Protein AF-A0AA87ZC81-F1 (afdb_monomer_lite)

Radius of gyration: 19.39 Å; chains: 1; bounding box: 54×19×46 Å

Structure (mmCIF, N/CA/C/O backbone):
data_AF-A0AA87ZC81-F1
#
_entry.id   AF-A0AA87ZC81-F1
#
loop_
_atom_site.group_PDB
_atom_site.id
_atom_site.type_symbol
_atom_site.label_atom_id
_atom_site.label_alt_id
_atom_site.label_comp_id
_atom_site.label_asym_id
_atom_site.label_entity_id
_atom_site.label_seq_id
_atom_site.pdbx_PDB_ins_code
_atom_site.Cartn_x
_atom_site.Cartn_y
_atom_site.Cartn_z
_atom_site.occupancy
_atom_site.B_iso_or_equiv
_atom_site.auth_seq_id
_atom_site.auth_comp_id
_atom_site.auth_asym_id
_atom_site.auth_atom_id
_atom_site.pdbx_PDB_model_num
ATOM 1 N N . MET A 1 1 ? 15.814 10.514 -18.507 1.00 35.78 1 MET A N 1
ATOM 2 C CA . MET A 1 1 ? 16.251 11.224 -17.283 1.00 35.78 1 MET A CA 1
ATOM 3 C C . MET A 1 1 ? 15.801 10.384 -16.101 1.00 35.78 1 MET A C 1
ATOM 5 O O . MET A 1 1 ? 14.620 10.387 -15.791 1.00 35.78 1 MET A O 1
ATOM 9 N N . GLY A 1 2 ? 16.693 9.556 -15.551 1.00 39.72 2 GLY A N 1
ATOM 10 C CA . GLY A 1 2 ? 16.371 8.703 -14.405 1.00 39.72 2 GLY A CA 1
ATOM 11 C C . GLY A 1 2 ? 16.303 9.555 -13.144 1.00 39.72 2 GLY A C 1
ATOM 12 O O . GLY A 1 2 ? 17.283 10.208 -12.798 1.00 39.72 2 GLY A O 1
ATOM 13 N N . SER A 1 3 ? 15.141 9.603 -12.497 1.00 41.88 3 SER A N 1
ATOM 14 C CA . SER A 1 3 ? 15.005 10.274 -11.207 1.00 41.88 3 SER A CA 1
ATOM 15 C C . SER A 1 3 ? 15.652 9.391 -10.145 1.00 41.88 3 SER A C 1
ATOM 17 O O . SER A 1 3 ? 15.180 8.285 -9.893 1.00 41.88 3 SER A O 1
ATOM 19 N N . ALA A 1 4 ? 16.740 9.861 -9.536 1.00 44.47 4 ALA A N 1
ATOM 20 C CA . ALA A 1 4 ? 17.318 9.210 -8.369 1.00 44.47 4 ALA A CA 1
ATOM 21 C C . ALA A 1 4 ? 16.324 9.315 -7.203 1.00 44.47 4 ALA A C 1
ATOM 23 O O . ALA A 1 4 ? 15.907 10.412 -6.828 1.00 44.47 4 ALA A O 1
ATOM 24 N N . ILE A 1 5 ? 15.916 8.173 -6.650 1.00 52.56 5 ILE A N 1
ATOM 25 C CA . ILE A 1 5 ? 15.094 8.121 -5.442 1.00 52.56 5 ILE A CA 1
ATOM 26 C C . ILE A 1 5 ? 16.058 8.213 -4.258 1.00 52.56 5 ILE A C 1
ATOM 28 O O . ILE A 1 5 ? 16.723 7.240 -3.911 1.00 52.56 5 ILE A O 1
ATOM 32 N N . SER A 1 6 ? 16.176 9.397 -3.659 1.00 49.00 6 SER A N 1
ATOM 33 C CA . SER A 1 6 ? 16.923 9.573 -2.412 1.00 49.00 6 SER A CA 1
ATOM 34 C C . SER A 1 6 ? 16.211 8.830 -1.282 1.00 49.00 6 SER A C 1
ATOM 36 O O . SER A 1 6 ? 15.111 9.211 -0.878 1.00 49.00 6 SER A O 1
ATOM 38 N N . LEU A 1 7 ? 16.837 7.777 -0.757 1.00 53.38 7 LEU A N 1
ATOM 39 C CA . LEU A 1 7 ? 16.361 7.070 0.430 1.00 53.38 7 LEU A CA 1
ATOM 40 C C . LEU A 1 7 ? 16.666 7.931 1.664 1.00 53.38 7 LEU A C 1
ATOM 42 O O . LEU A 1 7 ? 17.799 7.973 2.139 1.00 53.38 7 LEU A O 1
ATOM 46 N N . LEU A 1 8 ? 15.672 8.675 2.159 1.00 59.91 8 LEU A N 1
ATOM 47 C CA . LEU A 1 8 ? 15.807 9.405 3.422 1.00 59.91 8 LEU A CA 1
ATOM 48 C C . LEU A 1 8 ? 15.988 8.422 4.589 1.00 59.91 8 LEU A C 1
ATOM 50 O O . LEU A 1 8 ? 15.201 7.494 4.760 1.00 59.91 8 LEU A O 1
ATOM 54 N N . PHE A 1 9 ? 17.001 8.678 5.419 1.00 55.56 9 PHE A N 1
ATOM 55 C CA . PHE A 1 9 ? 17.318 7.921 6.630 1.00 55.56 9 PHE A CA 1
ATOM 56 C C . PHE A 1 9 ? 16.367 8.322 7.771 1.00 55.56 9 PHE A C 1
ATOM 58 O O . PHE A 1 9 ? 16.645 9.226 8.555 1.00 55.56 9 PHE A O 1
ATOM 65 N N . GLY A 1 10 ? 15.197 7.693 7.819 1.00 64.12 10 GLY A N 1
ATOM 66 C CA . GLY A 1 10 ? 14.220 7.828 8.897 1.00 64.12 10 GLY A CA 1
ATOM 67 C C . GLY A 1 10 ? 13.372 6.560 9.005 1.00 64.12 10 GLY A C 1
ATOM 68 O O . GLY A 1 10 ? 13.459 5.707 8.119 1.00 64.12 10 GLY A O 1
ATOM 69 N N . PRO A 1 11 ? 12.559 6.408 10.065 1.00 61.59 11 PRO A N 1
ATOM 70 C CA . PRO A 1 11 ? 11.693 5.244 10.208 1.00 61.59 11 PRO A CA 1
ATOM 71 C C . PRO A 1 11 ? 10.806 5.089 8.968 1.00 61.59 11 PRO A C 1
ATOM 73 O O . PRO A 1 11 ? 10.138 6.032 8.530 1.00 61.59 11 PRO A O 1
ATOM 76 N N . ILE A 1 12 ? 10.846 3.888 8.388 1.00 67.88 12 ILE A N 1
ATOM 77 C CA . ILE A 1 12 ? 10.129 3.544 7.153 1.00 67.88 12 ILE A CA 1
ATOM 78 C C . ILE A 1 12 ? 8.623 3.449 7.438 1.00 67.88 12 ILE A C 1
ATOM 80 O O . ILE A 1 12 ? 7.801 3.777 6.582 1.00 67.88 12 ILE A O 1
ATOM 84 N N . GLN A 1 13 ? 8.252 3.070 8.665 1.00 72.12 13 GLN A N 1
ATOM 85 C CA . GLN A 1 13 ? 6.868 3.070 9.121 1.00 72.12 13 GLN A CA 1
ATOM 86 C C . GLN A 1 13 ? 6.441 4.464 9.580 1.00 72.12 13 GLN A C 1
ATOM 88 O O . GLN A 1 13 ? 6.955 5.022 10.549 1.00 72.12 13 GLN A O 1
ATOM 93 N N . LYS A 1 14 ? 5.447 5.010 8.880 1.00 78.00 14 LYS A N 1
ATOM 94 C CA . LYS A 1 14 ? 4.712 6.211 9.277 1.00 78.00 14 LYS A CA 1
ATOM 95 C C . LYS A 1 14 ? 3.244 5.846 9.434 1.00 78.00 14 LYS A C 1
ATOM 97 O O . LYS A 1 14 ? 2.713 5.071 8.643 1.00 78.00 14 LYS A O 1
ATOM 102 N N . GLY A 1 15 ? 2.591 6.422 10.434 1.00 81.75 15 GLY A N 1
ATOM 103 C CA . GLY A 1 15 ? 1.182 6.173 10.714 1.00 81.75 15 GLY A CA 1
ATOM 104 C C . GLY A 1 15 ? 0.483 7.412 11.256 1.00 81.75 15 GLY A C 1
ATOM 105 O O . GLY A 1 15 ? 1.131 8.358 11.702 1.00 81.75 15 GLY A O 1
ATOM 106 N N . ILE A 1 16 ? -0.847 7.390 11.208 1.00 83.00 16 ILE A N 1
ATOM 107 C CA . ILE A 1 16 ? -1.717 8.372 11.858 1.00 83.00 16 ILE A CA 1
ATOM 108 C C . ILE A 1 16 ? -2.729 7.632 12.727 1.00 83.00 16 ILE A C 1
ATOM 110 O O . ILE A 1 16 ? -3.225 6.572 12.345 1.00 83.00 16 ILE A O 1
ATOM 114 N N . LEU A 1 17 ? -3.045 8.199 13.888 1.00 81.88 17 LEU A N 1
ATOM 115 C CA . LEU A 1 17 ? -4.120 7.707 14.740 1.00 81.88 17 LEU A CA 1
ATOM 116 C C . LEU A 1 17 ? -5.398 8.464 14.398 1.00 81.88 17 LEU A C 1
ATOM 118 O O . LEU A 1 17 ? -5.434 9.694 14.427 1.00 81.88 17 LEU A O 1
ATOM 122 N N . LEU A 1 18 ? -6.448 7.720 14.068 1.00 77.06 18 LEU A N 1
ATOM 123 C CA . LEU A 1 18 ? -7.767 8.275 13.806 1.00 77.06 18 LEU A CA 1
ATOM 124 C C . LEU A 1 18 ? -8.634 8.078 15.044 1.00 77.06 18 LEU A C 1
ATOM 126 O O . LEU A 1 18 ? -8.714 6.976 15.585 1.00 77.06 18 LEU A O 1
ATOM 130 N N . HIS A 1 19 ? -9.292 9.146 15.491 1.00 71.06 19 HIS A N 1
ATOM 131 C CA . HIS A 1 19 ? -10.269 9.029 16.565 1.00 71.06 19 HIS A CA 1
ATOM 132 C C . HIS A 1 19 ? -11.425 8.134 16.124 1.00 71.06 19 HIS A C 1
ATOM 134 O O . HIS A 1 19 ? -11.924 8.243 15.000 1.00 71.06 19 HIS A O 1
ATOM 140 N N . LYS A 1 20 ? -11.877 7.276 17.041 1.00 67.56 20 LYS A N 1
ATOM 141 C CA . LYS A 1 20 ? -13.109 6.518 16.849 1.00 67.56 20 LYS A CA 1
ATOM 142 C C . LYS A 1 20 ? -14.257 7.509 16.643 1.00 67.56 20 LYS A C 1
ATOM 144 O O . LYS A 1 20 ? -14.461 8.399 17.466 1.00 67.56 20 LYS A O 1
ATOM 149 N N . LEU A 1 21 ? -14.988 7.360 15.542 1.00 65.94 21 LEU A N 1
ATOM 150 C CA . LEU A 1 21 ? -16.166 8.178 15.271 1.00 65.94 21 LEU A CA 1
ATOM 151 C C . LEU A 1 21 ? -17.243 7.850 16.316 1.00 65.94 21 LEU A C 1
ATOM 153 O O . LEU A 1 21 ? -17.522 6.679 16.575 1.00 65.94 21 LEU A O 1
ATOM 157 N N . THR A 1 22 ? -17.793 8.884 16.954 1.00 55.69 22 THR A N 1
ATOM 158 C CA . THR A 1 22 ? -18.792 8.780 18.026 1.00 55.69 22 THR A CA 1
ATOM 159 C C . THR A 1 22 ? -20.075 8.091 17.561 1.00 55.69 22 THR A C 1
ATOM 161 O O . THR A 1 22 ? -20.405 8.071 16.372 1.00 55.69 22 THR A O 1
ATOM 164 N N . ASP A 1 23 ? -20.826 7.547 18.522 1.00 57.38 23 ASP A N 1
ATOM 165 C CA . ASP A 1 23 ? -21.954 6.645 18.266 1.00 57.38 23 ASP A CA 1
ATOM 166 C C . ASP A 1 23 ? -23.110 7.253 17.445 1.00 57.38 23 ASP A C 1
ATOM 168 O O . ASP A 1 23 ? -23.925 6.540 16.863 1.00 57.38 23 ASP A O 1
ATOM 172 N N . SER A 1 24 ? -23.163 8.582 17.329 1.00 53.75 24 SER A N 1
ATOM 173 C CA . SER A 1 24 ? -24.124 9.284 16.473 1.00 53.75 24 SER A CA 1
ATOM 174 C C . SER A 1 24 ? -23.802 9.188 14.974 1.00 53.75 24 SER A C 1
ATOM 176 O O . SER A 1 24 ? -24.721 9.253 14.163 1.00 53.75 24 SER A O 1
ATOM 178 N N . TYR A 1 25 ? -22.530 8.996 14.600 1.00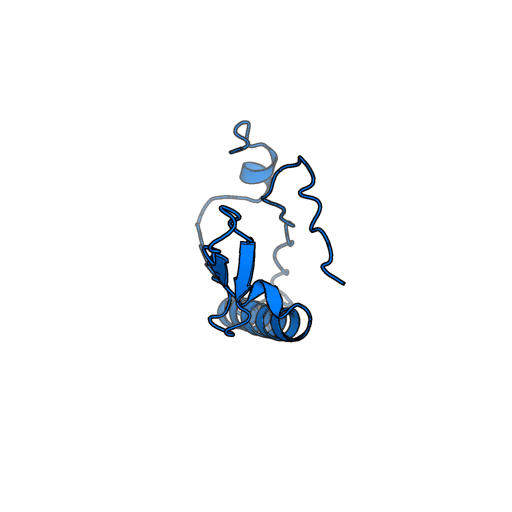 53.09 25 TYR A N 1
ATOM 179 C CA . TYR A 1 25 ? -22.073 8.768 13.217 1.00 53.09 25 TYR A CA 1
ATOM 180 C C . TYR A 1 25 ? -21.759 7.292 12.919 1.00 53.09 25 TYR A C 1
ATOM 182 O O . TYR A 1 25 ? -21.730 6.894 11.751 1.00 53.09 25 TYR A O 1
ATOM 190 N N . 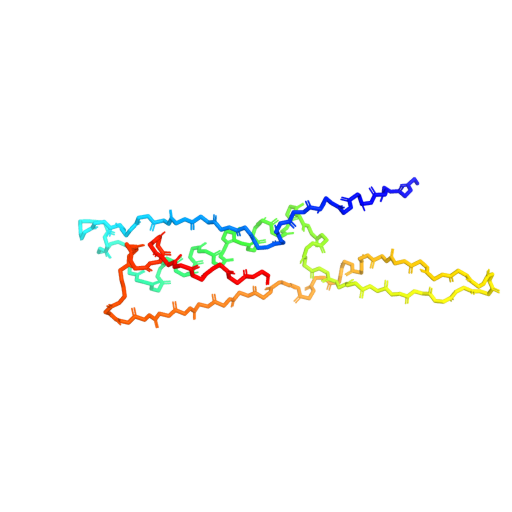SER A 1 26 ? -21.550 6.468 13.951 1.00 51.47 26 SER A N 1
ATOM 191 C CA . SER A 1 26 ? -21.244 5.033 13.813 1.00 51.47 26 SER A CA 1
ATOM 192 C C . SER A 1 26 ? -22.408 4.207 13.250 1.00 51.47 26 SER A C 1
ATOM 194 O O . SER A 1 26 ? -22.195 3.150 12.662 1.00 51.47 26 SER A O 1
ATOM 196 N N . SER A 1 27 ? -23.640 4.710 13.356 1.00 50.91 27 SER A N 1
ATOM 197 C CA . SER A 1 27 ? -24.823 4.121 12.719 1.00 50.91 27 SER A CA 1
ATOM 198 C C . SER A 1 27 ? -24.819 4.266 11.188 1.00 50.91 27 SER A C 1
ATOM 200 O O . SER A 1 27 ? -25.388 3.424 10.498 1.00 50.91 27 SER A O 1
ATOM 202 N N . SER A 1 28 ? -24.131 5.280 10.645 1.00 53.31 28 SER A N 1
ATOM 203 C CA . SER A 1 28 ? -23.915 5.474 9.199 1.00 53.31 28 SER A CA 1
ATOM 204 C C . SER A 1 28 ? -22.625 4.792 8.708 1.00 53.31 28 SER A C 1
ATOM 206 O O . SER A 1 28 ? -22.576 4.228 7.613 1.00 53.31 28 SER A O 1
ATOM 208 N N . LEU A 1 29 ? -21.586 4.757 9.550 1.00 57.69 29 LEU A N 1
ATOM 209 C CA . LEU A 1 29 ? -20.315 4.066 9.309 1.00 57.69 29 LEU A CA 1
ATOM 210 C C . LEU A 1 29 ? -20.194 2.829 10.204 1.00 57.69 29 LEU A C 1
ATOM 212 O O . LEU A 1 29 ? -19.472 2.827 11.199 1.00 57.69 29 LEU A O 1
ATOM 216 N N . THR A 1 30 ? -20.869 1.743 9.828 1.00 60.72 30 THR A N 1
ATOM 217 C CA . THR A 1 30 ? -20.546 0.422 10.384 1.00 60.72 30 THR A CA 1
ATOM 218 C C . THR A 1 30 ? -19.073 0.089 10.087 1.00 60.72 30 THR A C 1
ATOM 220 O O . THR A 1 30 ? -18.526 0.550 9.085 1.00 60.72 30 THR A O 1
ATOM 223 N N . ASN A 1 31 ? -18.394 -0.719 10.915 1.00 60.78 31 ASN A N 1
ATOM 224 C CA . ASN A 1 31 ? -16.974 -1.069 10.696 1.00 60.78 31 ASN A CA 1
ATOM 225 C C . ASN A 1 31 ? -16.690 -1.581 9.267 1.00 60.78 31 ASN A C 1
ATOM 227 O O . ASN A 1 31 ? -15.655 -1.258 8.685 1.00 60.78 31 ASN A O 1
ATOM 231 N N . GLY A 1 32 ? -17.631 -2.326 8.673 1.00 62.22 32 GLY A N 1
ATOM 232 C CA . GLY A 1 32 ? -17.541 -2.767 7.278 1.00 62.22 32 GLY A CA 1
ATOM 233 C C . GLY A 1 32 ? -17.529 -1.609 6.274 1.00 62.22 32 GLY A C 1
ATOM 234 O O . GLY A 1 32 ? -16.761 -1.640 5.314 1.00 62.22 32 GLY A O 1
ATOM 235 N N . ASN A 1 33 ? -18.307 -0.557 6.537 1.00 78.06 33 ASN A N 1
ATOM 236 C CA . ASN A 1 33 ? -18.348 0.651 5.720 1.00 78.06 33 ASN A CA 1
ATOM 237 C C . ASN A 1 33 ? -17.004 1.406 5.767 1.00 78.06 33 ASN A C 1
ATOM 239 O O . ASN A 1 33 ? -16.452 1.774 4.732 1.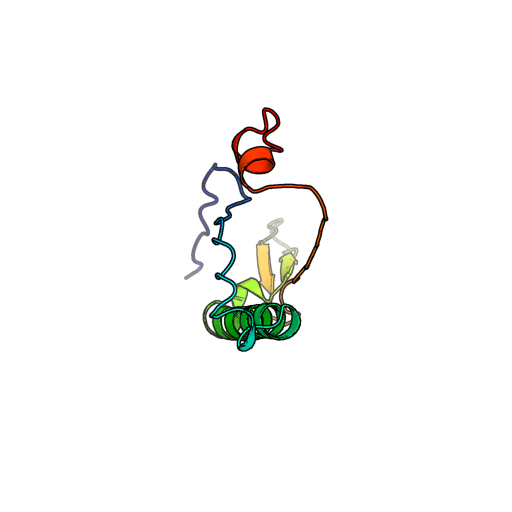00 78.06 33 ASN A O 1
ATOM 243 N N . LEU A 1 34 ? -16.407 1.559 6.954 1.00 83.56 34 LEU A N 1
ATOM 244 C CA . LEU A 1 34 ? -15.126 2.259 7.096 1.00 83.56 34 LEU A CA 1
ATOM 245 C C . LEU A 1 34 ? -13.967 1.521 6.400 1.00 83.56 34 LEU A C 1
ATOM 247 O O . LEU A 1 34 ? -13.190 2.139 5.672 1.00 83.56 34 LEU A O 1
ATOM 251 N N . ILE A 1 35 ? -13.867 0.198 6.571 1.00 87.62 35 ILE A N 1
ATOM 252 C CA . ILE A 1 35 ? -12.838 -0.616 5.897 1.00 87.62 35 ILE A CA 1
ATOM 253 C C . ILE A 1 35 ? -12.988 -0.512 4.375 1.00 87.62 35 ILE A C 1
ATOM 255 O O . ILE A 1 35 ? -11.994 -0.363 3.662 1.00 87.62 35 ILE A O 1
ATOM 259 N N . GLN A 1 36 ? -14.221 -0.567 3.865 1.00 90.56 36 GLN A N 1
ATOM 260 C CA . GLN A 1 36 ? -14.492 -0.403 2.440 1.00 90.56 36 GLN A CA 1
ATOM 261 C C . GLN A 1 36 ? -14.092 0.992 1.944 1.00 90.56 36 GLN A C 1
ATOM 263 O O . GLN A 1 36 ? -13.452 1.101 0.897 1.00 90.56 36 GLN A O 1
ATOM 268 N N . HIS A 1 37 ? -14.406 2.046 2.700 1.00 90.31 37 HIS A N 1
ATOM 269 C CA . HIS A 1 37 ? -13.966 3.402 2.384 1.00 90.31 37 HIS A CA 1
ATOM 270 C C . HIS A 1 37 ? -12.442 3.511 2.307 1.00 90.31 37 HIS A C 1
ATOM 272 O O . HIS A 1 37 ? -11.943 4.101 1.349 1.00 90.31 37 HIS A O 1
ATOM 278 N N . PHE A 1 38 ? -11.707 2.903 3.245 1.00 91.12 38 PHE A N 1
ATOM 279 C CA . PHE A 1 38 ? -10.245 2.875 3.192 1.00 91.12 38 PHE A CA 1
ATOM 280 C C . PHE A 1 38 ? -9.713 2.108 1.987 1.00 91.12 38 PHE A C 1
ATOM 282 O O . PHE A 1 38 ? -8.807 2.597 1.324 1.00 91.12 38 PHE A O 1
ATOM 289 N N . LYS A 1 39 ? -10.283 0.946 1.647 1.00 94.44 39 LYS A N 1
ATOM 290 C CA . LYS A 1 39 ? -9.875 0.208 0.440 1.00 94.44 39 LYS A CA 1
ATOM 291 C C . LYS A 1 39 ? -10.080 1.038 -0.830 1.00 94.44 39 LYS A C 1
ATOM 293 O O . LYS A 1 39 ? -9.198 1.074 -1.681 1.00 94.44 39 LYS A O 1
ATOM 298 N N . LEU A 1 40 ? -11.214 1.734 -0.943 1.00 95.62 40 LEU A N 1
ATOM 299 C CA . LEU A 1 40 ? -11.524 2.578 -2.101 1.00 95.62 40 LEU A CA 1
ATOM 300 C C . LEU A 1 40 ? -10.619 3.809 -2.188 1.00 95.62 40 LEU A C 1
ATOM 302 O O . LEU A 1 40 ? -10.124 4.124 -3.268 1.00 95.62 40 LEU A O 1
ATOM 306 N N . SER A 1 41 ? -10.405 4.519 -1.078 1.00 95.19 41 SER A N 1
ATOM 307 C CA . SER A 1 41 ? -9.519 5.687 -1.071 1.00 95.19 41 SER A CA 1
ATOM 308 C C . SER A 1 41 ? -8.063 5.288 -1.311 1.00 95.19 41 SER A C 1
ATOM 310 O O . SER A 1 41 ? -7.365 5.974 -2.057 1.00 95.19 41 SER A O 1
ATOM 312 N N . PHE A 1 42 ? -7.629 4.151 -0.762 1.00 95.31 42 PHE A N 1
ATOM 313 C CA . PHE A 1 42 ? -6.310 3.579 -1.008 1.00 95.31 42 PHE A CA 1
ATOM 314 C C . PHE A 1 42 ? -6.122 3.210 -2.482 1.00 95.31 42 PHE A C 1
ATOM 316 O O . PHE A 1 42 ? -5.154 3.659 -3.085 1.00 95.31 42 PHE A O 1
ATOM 323 N N . SER A 1 43 ? -7.084 2.512 -3.095 1.00 97.06 43 SER A N 1
ATOM 324 C CA . SER A 1 43 ? -7.062 2.202 -4.534 1.00 97.06 43 SER A CA 1
ATOM 325 C C . SER A 1 43 ? -6.946 3.465 -5.391 1.00 97.06 43 SER A C 1
ATOM 327 O O . SER A 1 43 ? -6.052 3.554 -6.220 1.00 97.06 43 SER A O 1
ATOM 329 N N . ARG A 1 44 ? -7.771 4.489 -5.132 1.00 97.56 44 ARG A N 1
ATOM 330 C CA . ARG A 1 44 ? -7.701 5.774 -5.858 1.00 97.56 44 ARG A CA 1
ATOM 331 C C . ARG A 1 44 ? -6.367 6.490 -5.675 1.00 97.56 44 ARG A C 1
ATOM 333 O O . ARG A 1 44 ? -5.918 7.214 -6.555 1.00 97.56 44 ARG A O 1
ATOM 340 N N . THR A 1 45 ? -5.751 6.333 -4.507 1.00 96.38 45 THR A N 1
ATOM 341 C CA . THR A 1 45 ? -4.424 6.891 -4.240 1.00 96.38 45 THR A CA 1
ATOM 342 C C . THR A 1 45 ? -3.372 6.164 -5.070 1.00 96.38 45 THR A C 1
ATOM 344 O O . THR A 1 45 ? -2.501 6.818 -5.633 1.00 96.38 45 THR A O 1
ATOM 347 N N . LEU A 1 46 ? -3.469 4.839 -5.201 1.00 96.38 46 LEU A N 1
ATOM 348 C CA . LEU A 1 46 ? -2.578 4.058 -6.057 1.00 96.38 46 LEU A CA 1
ATOM 349 C C . LEU A 1 46 ? -2.731 4.423 -7.538 1.00 96.38 46 LEU A C 1
ATOM 351 O O . LEU A 1 46 ? -1.720 4.453 -8.221 1.00 96.38 46 LEU A O 1
ATOM 355 N N . ASP A 1 47 ? -3.913 4.825 -8.013 1.00 95.62 47 ASP A N 1
ATOM 356 C CA . ASP A 1 47 ? -4.063 5.338 -9.389 1.00 95.62 47 ASP A CA 1
ATOM 357 C C . ASP A 1 47 ? -3.202 6.595 -9.639 1.00 95.62 47 ASP A C 1
ATOM 359 O O . ASP A 1 47 ? -2.661 6.793 -10.727 1.00 95.62 47 ASP A O 1
ATOM 363 N N . VAL A 1 48 ? -3.050 7.457 -8.624 1.00 95.88 48 VAL A N 1
ATOM 364 C CA . VAL A 1 48 ? -2.227 8.680 -8.697 1.00 95.88 48 VAL A CA 1
ATOM 365 C C . VAL A 1 48 ? -0.746 8.369 -8.458 1.00 95.88 48 VAL A C 1
ATOM 367 O O . VAL A 1 48 ? 0.130 8.913 -9.129 1.00 95.88 48 VAL A O 1
ATOM 370 N N . PHE A 1 49 ? -0.458 7.477 -7.511 1.00 94.69 49 PHE A N 1
ATOM 371 C CA . PHE A 1 49 ? 0.886 7.049 -7.124 1.00 94.69 49 PHE A CA 1
ATOM 372 C C . PHE A 1 49 ? 1.182 5.633 -7.630 1.00 94.69 49 PHE A C 1
ATOM 374 O O . PHE A 1 49 ? 1.642 4.774 -6.876 1.00 94.69 49 PHE A O 1
ATOM 381 N N . TYR A 1 50 ? 0.944 5.411 -8.923 1.00 93.81 50 TYR A N 1
ATOM 382 C CA . TYR A 1 50 ? 0.981 4.092 -9.563 1.00 93.81 50 TYR A CA 1
ATOM 383 C C . TYR A 1 50 ? 2.250 3.256 -9.320 1.00 93.81 50 TYR A C 1
ATOM 385 O O . TYR A 1 50 ? 2.114 2.035 -9.209 1.00 93.81 50 TYR A O 1
ATOM 393 N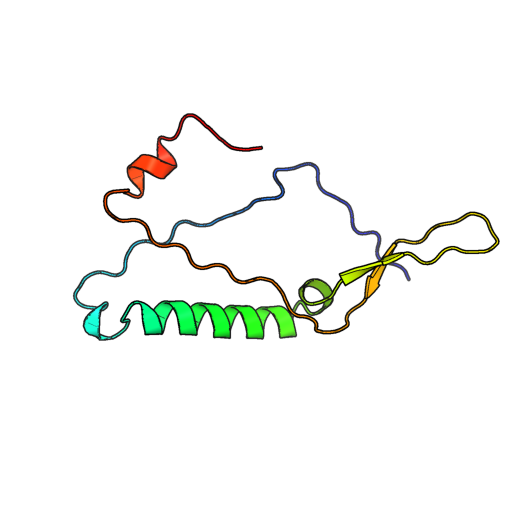 N . PRO A 1 51 ? 3.470 3.817 -9.136 1.00 94.94 51 PRO A N 1
ATOM 394 C CA . PRO A 1 51 ? 4.630 2.981 -8.837 1.00 94.94 51 PRO A CA 1
ATOM 395 C C . PRO A 1 51 ? 4.490 2.208 -7.517 1.00 94.94 51 PRO A C 1
ATOM 397 O O . PRO A 1 51 ? 5.066 1.134 -7.370 1.00 94.94 51 PRO A O 1
ATOM 400 N N . LEU A 1 52 ? 3.692 2.697 -6.561 1.00 93.75 52 LEU A N 1
ATOM 401 C CA . LEU A 1 52 ? 3.464 2.013 -5.282 1.00 93.75 52 LEU A CA 1
ATOM 402 C C . LEU A 1 52 ? 2.627 0.729 -5.420 1.00 93.75 52 LEU A C 1
ATOM 404 O O . LEU A 1 52 ? 2.643 -0.100 -4.512 1.00 93.75 52 LEU A O 1
ATOM 408 N N . ALA A 1 53 ? 1.926 0.544 -6.543 1.00 96.69 53 ALA A N 1
ATOM 409 C CA . ALA A 1 53 ? 1.224 -0.696 -6.883 1.00 96.69 53 ALA A CA 1
ATOM 410 C C . ALA A 1 53 ? 2.114 -1.706 -7.643 1.00 96.69 53 ALA A C 1
ATOM 412 O O . ALA A 1 53 ? 1.663 -2.808 -7.956 1.00 96.69 53 ALA A O 1
ATOM 413 N N . GLY A 1 54 ? 3.367 -1.345 -7.942 1.00 94.44 54 GLY A N 1
ATOM 414 C CA . GLY A 1 54 ? 4.324 -2.163 -8.686 1.00 94.44 54 GLY A CA 1
ATOM 415 C C . GLY A 1 54 ? 5.196 -3.076 -7.817 1.00 94.44 54 GLY A C 1
ATOM 416 O O . GLY A 1 54 ? 4.927 -3.313 -6.635 1.00 94.44 54 GLY A O 1
ATOM 417 N N . ARG A 1 55 ? 6.279 -3.604 -8.393 1.00 94.75 55 ARG A N 1
ATOM 418 C CA . ARG A 1 55 ? 7.285 -4.425 -7.696 1.00 94.75 55 ARG A CA 1
ATOM 419 C C . ARG A 1 55 ? 8.695 -3.935 -7.992 1.00 94.75 55 ARG A C 1
ATOM 421 O O . ARG A 1 55 ? 8.972 -3.441 -9.077 1.00 94.75 55 ARG A O 1
ATOM 428 N N . LEU A 1 56 ? 9.593 -4.080 -7.020 1.00 93.19 56 LEU A N 1
ATOM 429 C CA . LEU A 1 56 ? 11.012 -3.841 -7.254 1.00 93.19 56 LEU A CA 1
ATOM 430 C C . LEU A 1 56 ? 11.540 -4.933 -8.184 1.00 93.19 56 LEU A C 1
ATOM 432 O O . LEU A 1 56 ? 11.366 -6.119 -7.907 1.00 93.19 56 LEU A O 1
ATOM 436 N N . SER A 1 57 ? 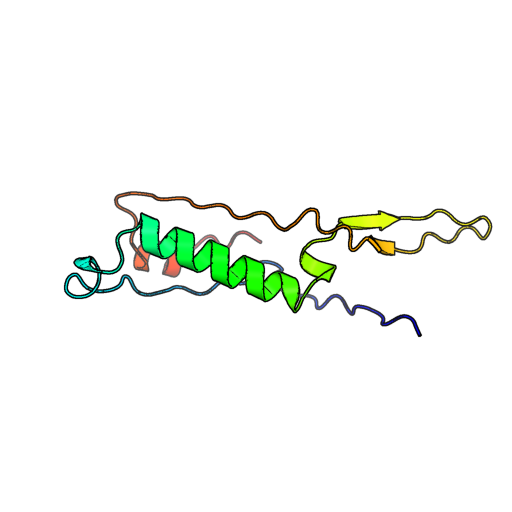12.179 -4.516 -9.265 1.00 90.62 57 SER A N 1
ATOM 437 C CA . SER A 1 57 ? 12.764 -5.395 -10.262 1.00 90.62 57 SER A CA 1
ATOM 438 C C . SER A 1 57 ? 14.224 -5.029 -10.491 1.00 90.62 57 SER A C 1
ATOM 440 O O . SER A 1 57 ? 14.652 -3.886 -10.291 1.00 90.62 57 SER A O 1
ATOM 442 N N . ILE A 1 58 ? 14.984 -6.043 -10.879 1.00 91.25 58 ILE A N 1
ATOM 443 C CA . ILE A 1 58 ? 16.423 -5.995 -11.073 1.00 91.25 58 ILE A CA 1
ATOM 444 C C . ILE A 1 58 ? 16.706 -6.546 -12.464 1.00 91.25 58 ILE A C 1
ATOM 446 O O . ILE A 1 58 ? 16.178 -7.595 -12.831 1.00 91.25 58 ILE A O 1
ATOM 450 N N . VAL A 1 59 ? 17.531 -5.841 -13.230 1.00 87.19 59 VAL A N 1
ATOM 451 C CA . VAL A 1 59 ? 18.064 -6.335 -14.504 1.00 87.19 59 VAL A CA 1
ATOM 452 C C . VAL A 1 59 ? 19.576 -6.414 -14.368 1.00 87.19 59 VAL A C 1
ATOM 454 O O . VAL A 1 59 ? 20.200 -5.473 -13.886 1.00 87.19 59 VAL A O 1
ATOM 457 N N . GLU A 1 60 ? 20.154 -7.547 -14.752 1.00 84.94 60 GLU A N 1
ATOM 458 C CA . GLU A 1 60 ? 21.603 -7.707 -14.855 1.00 84.94 60 GLU A CA 1
ATOM 459 C C . GLU A 1 60 ? 22.047 -7.268 -16.251 1.00 84.94 60 GLU A C 1
ATOM 461 O O . GLU A 1 60 ? 21.490 -7.724 -17.251 1.00 84.94 60 GLU A O 1
ATOM 466 N N . ASN A 1 61 ? 23.026 -6.368 -16.312 1.00 82.75 61 ASN A N 1
ATOM 467 C CA . ASN A 1 61 ? 23.622 -5.908 -17.561 1.00 82.75 61 ASN A CA 1
ATOM 468 C C . ASN A 1 61 ? 25.012 -6.528 -17.762 1.00 82.75 61 ASN A C 1
ATOM 470 O O . ASN A 1 61 ? 25.732 -6.813 -16.803 1.00 82.75 61 ASN A O 1
ATOM 474 N N . ASP A 1 62 ? 25.431 -6.628 -19.024 1.00 86.25 62 ASP A N 1
ATOM 475 C CA . ASP A 1 62 ? 26.750 -7.151 -19.412 1.00 86.25 62 ASP A CA 1
ATOM 476 C C . ASP A 1 62 ? 27.927 -6.286 -18.914 1.00 86.25 62 ASP A C 1
ATOM 478 O O . ASP A 1 62 ? 29.062 -6.753 -18.836 1.00 86.25 62 ASP A O 1
ATOM 482 N N . ASP A 1 63 ? 27.675 -5.023 -18.556 1.00 87.62 63 ASP A N 1
ATOM 483 C CA . ASP A 1 63 ? 28.670 -4.075 -18.034 1.00 87.62 63 ASP A CA 1
ATOM 484 C C . ASP A 1 63 ? 28.888 -4.188 -16.514 1.00 87.62 63 ASP A C 1
ATOM 486 O O . ASP A 1 63 ? 29.492 -3.308 -15.895 1.00 87.62 63 ASP A O 1
ATOM 490 N N . ASN A 1 64 ? 28.418 -5.286 -15.911 1.00 82.38 64 ASN A N 1
ATOM 491 C CA . ASN A 1 64 ? 28.528 -5.571 -14.482 1.00 82.38 64 ASN A CA 1
ATOM 492 C C . ASN A 1 64 ? 27.773 -4.549 -13.605 1.00 82.38 64 ASN A C 1
ATOM 494 O O . ASN A 1 64 ? 28.079 -4.392 -12.418 1.00 82.38 64 ASN A O 1
ATOM 498 N N . THR A 1 65 ? 26.791 -3.848 -14.189 1.00 85.75 65 THR A N 1
ATOM 499 C CA . THR A 1 65 ? 25.831 -3.010 -13.467 1.00 85.75 65 THR A CA 1
ATOM 500 C C . THR A 1 65 ? 24.525 -3.759 -13.211 1.00 85.75 65 THR A C 1
ATOM 502 O O . THR A 1 65 ? 24.093 -4.614 -13.986 1.00 85.75 65 THR A O 1
ATOM 505 N N . THR A 1 66 ? 23.876 -3.414 -12.102 1.00 86.12 66 THR A N 1
ATOM 506 C CA . THR A 1 66 ? 22.615 -4.024 -11.670 1.00 86.12 66 THR A CA 1
ATOM 507 C C . THR A 1 66 ? 21.619 -2.912 -11.347 1.00 86.12 66 THR A C 1
ATOM 509 O O . THR A 1 66 ? 21.477 -2.524 -10.183 1.00 86.12 66 THR A O 1
ATOM 512 N N . PRO A 1 67 ? 20.995 -2.287 -12.362 1.00 85.88 67 PRO A N 1
ATOM 513 C CA . PRO A 1 67 ? 19.983 -1.268 -12.135 1.00 85.88 67 PRO A CA 1
ATOM 514 C C . PRO A 1 67 ? 18.768 -1.831 -11.394 1.00 85.88 67 PRO A C 1
ATOM 516 O O . PRO A 1 67 ? 18.262 -2.913 -11.694 1.00 85.88 67 PRO A O 1
ATOM 519 N N . PHE A 1 68 ? 18.259 -1.025 -10.466 1.00 88.25 68 PHE A N 1
ATOM 520 C CA . PHE A 1 68 ? 17.000 -1.260 -9.774 1.00 88.25 68 PHE A CA 1
ATOM 521 C C . PHE A 1 68 ? 15.931 -0.347 -10.361 1.00 88.25 68 PHE A C 1
ATOM 523 O O . PHE A 1 68 ? 16.159 0.850 -10.553 1.00 88.25 68 PHE A O 1
ATOM 530 N N . PHE A 1 69 ? 14.748 -0.894 -10.611 1.00 89.56 69 PHE A N 1
ATOM 531 C CA . PHE A 1 69 ? 13.594 -0.122 -11.054 1.00 89.56 69 PHE A CA 1
ATOM 532 C C . PHE A 1 69 ? 12.315 -0.659 -10.427 1.00 89.56 69 PHE A C 1
ATOM 534 O O . PHE A 1 69 ? 12.271 -1.764 -9.891 1.00 89.56 69 PHE A O 1
ATOM 541 N N . ILE A 1 70 ? 11.262 0.146 -10.495 1.00 92.81 70 ILE A N 1
ATOM 542 C CA . ILE A 1 70 ? 9.926 -0.287 -10.110 1.00 92.81 70 ILE A CA 1
ATOM 543 C C . ILE A 1 70 ? 9.202 -0.743 -11.374 1.00 92.81 70 ILE A C 1
ATOM 545 O O . ILE A 1 70 ? 8.890 0.071 -12.244 1.00 92.81 70 ILE A O 1
ATOM 549 N N . ASP A 1 71 ? 8.948 -2.044 -11.474 1.00 93.75 71 ASP A N 1
ATOM 550 C CA . ASP A 1 71 ? 8.039 -2.616 -12.458 1.00 93.75 71 ASP A CA 1
ATOM 551 C C . ASP A 1 71 ? 6.602 -2.242 -12.077 1.00 93.75 71 ASP A C 1
ATOM 553 O O . ASP A 1 71 ? 6.044 -2.744 -11.099 1.00 93.75 71 ASP A O 1
ATOM 557 N N . CYS A 1 72 ? 6.018 -1.307 -12.821 1.00 94.06 72 CYS A N 1
ATOM 558 C CA . CYS A 1 72 ? 4.691 -0.752 -12.565 1.00 94.06 72 CYS A CA 1
ATOM 559 C C . CYS A 1 72 ? 3.588 -1.667 -13.123 1.00 94.06 72 CYS A C 1
ATOM 561 O O . CYS A 1 72 ? 2.797 -1.264 -13.970 1.00 94.06 72 CYS A O 1
ATOM 563 N N . ASN A 1 73 ? 3.562 -2.911 -12.651 1.00 94.31 73 ASN A N 1
ATOM 564 C CA . ASN A 1 73 ? 2.726 -4.003 -13.160 1.00 94.31 73 ASN A CA 1
ATOM 565 C C . ASN A 1 73 ? 1.318 -4.095 -12.547 1.00 94.31 73 ASN A C 1
ATOM 567 O O . ASN A 1 73 ? 0.633 -5.091 -12.761 1.00 94.31 73 ASN A O 1
ATOM 571 N N . ASP A 1 74 ? 0.911 -3.095 -11.762 1.00 93.50 74 ASP A N 1
ATOM 572 C CA . ASP A 1 74 ? -0.403 -3.029 -11.110 1.00 93.50 74 ASP A CA 1
ATOM 573 C C . ASP A 1 74 ? -0.773 -4.295 -10.303 1.00 93.50 74 ASP A C 1
ATOM 575 O O . ASP A 1 74 ? -1.934 -4.672 -10.165 1.00 93.50 74 ASP A O 1
ATOM 579 N N . THR A 1 75 ? 0.223 -4.967 -9.706 1.00 96.31 75 THR A N 1
ATOM 580 C CA . THR A 1 75 ? -0.041 -6.086 -8.774 1.00 96.31 75 THR A CA 1
ATOM 581 C C . THR A 1 75 ? -0.742 -5.593 -7.495 1.00 96.31 75 THR A C 1
ATOM 583 O O . THR A 1 75 ? -1.206 -6.384 -6.670 1.00 96.31 75 THR A O 1
ATOM 586 N N . GLY A 1 76 ? -0.805 -4.276 -7.297 1.00 94.69 76 GLY A N 1
ATOM 587 C CA . GLY A 1 76 ? -1.426 -3.629 -6.157 1.00 94.69 76 GLY A CA 1
ATOM 588 C C . GLY A 1 76 ? -0.528 -3.617 -4.922 1.00 94.69 76 GLY A C 1
ATOM 589 O O . GLY A 1 76 ? 0.594 -4.142 -4.902 1.00 94.69 76 GLY A O 1
ATOM 590 N N . ALA A 1 77 ? -1.054 -3.013 -3.861 1.00 95.88 77 ALA A N 1
ATOM 591 C CA . ALA A 1 77 ? -0.401 -2.919 -2.565 1.00 95.88 77 ALA A CA 1
ATOM 592 C C . ALA A 1 77 ? -1.202 -3.663 -1.489 1.00 95.88 77 ALA A C 1
ATOM 594 O O . ALA A 1 77 ? -2.430 -3.757 -1.541 1.00 95.88 77 ALA A O 1
ATOM 595 N N . LEU A 1 78 ? -0.492 -4.206 -0.501 1.00 95.50 78 LEU A N 1
ATOM 596 C CA . LEU A 1 78 ? -1.093 -4.987 0.573 1.00 95.50 78 LEU A CA 1
ATOM 597 C C . LEU A 1 78 ? -1.919 -4.088 1.507 1.00 95.50 78 LEU A C 1
ATOM 599 O O . LEU A 1 78 ? -1.421 -3.090 2.021 1.00 95.50 78 LEU A O 1
ATOM 603 N N . PHE A 1 79 ? -3.157 -4.498 1.781 1.00 94.56 79 PHE A N 1
ATOM 604 C CA . PHE A 1 79 ? -4.028 -3.876 2.776 1.00 94.56 79 PHE A CA 1
ATOM 605 C C . PHE A 1 79 ? -4.371 -4.898 3.866 1.00 94.56 79 PHE A C 1
ATOM 607 O O . PHE A 1 79 ? -5.054 -5.887 3.591 1.00 94.56 79 PHE A O 1
ATOM 614 N N . VAL A 1 80 ? -3.924 -4.658 5.102 1.00 93.81 80 VAL A N 1
ATOM 615 C CA . VAL A 1 80 ? -4.191 -5.525 6.263 1.00 93.81 80 VAL A CA 1
ATOM 616 C C . VAL A 1 80 ? -5.098 -4.795 7.246 1.00 93.81 80 VAL A C 1
ATOM 618 O O . VAL A 1 80 ? -4.833 -3.655 7.613 1.00 93.81 80 VAL A O 1
ATOM 621 N N . HIS A 1 81 ? -6.161 -5.464 7.691 1.00 89.25 81 HIS A N 1
ATOM 622 C CA . HIS A 1 81 ? -7.034 -4.986 8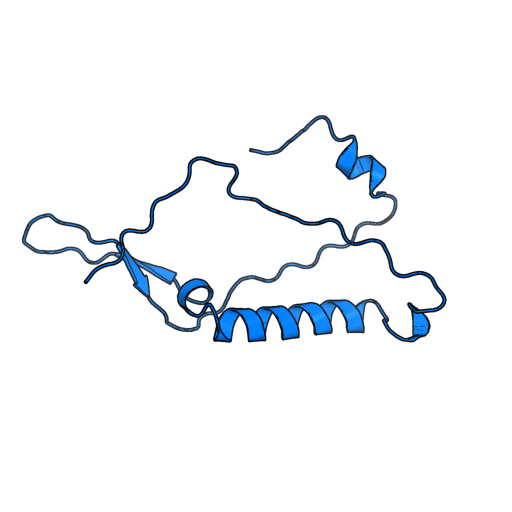.759 1.00 89.25 81 HIS A CA 1
ATOM 623 C C . HIS A 1 81 ? -6.918 -5.923 9.962 1.00 89.25 81 HIS A C 1
ATOM 625 O O . HIS A 1 81 ? -7.177 -7.120 9.835 1.00 89.25 81 HIS A O 1
ATOM 631 N N . ALA A 1 82 ? -6.556 -5.366 11.115 1.00 88.12 82 ALA A N 1
ATOM 632 C CA . ALA A 1 82 ? -6.503 -6.059 12.395 1.00 88.12 82 ALA A CA 1
ATOM 633 C C . ALA A 1 82 ? -7.437 -5.357 13.387 1.00 88.12 82 ALA A C 1
ATOM 635 O O . ALA A 1 82 ? -7.512 -4.130 13.409 1.00 88.12 82 ALA A O 1
ATOM 636 N N . ALA A 1 83 ? -8.139 -6.142 14.200 1.00 85.38 83 ALA A N 1
ATOM 637 C CA . ALA A 1 83 ? -9.006 -5.657 15.264 1.00 85.38 83 ALA A CA 1
ATOM 638 C C . ALA A 1 83 ? -8.643 -6.384 16.559 1.00 85.38 83 ALA A C 1
ATOM 640 O O . ALA A 1 83 ? -8.370 -7.585 16.538 1.00 85.38 83 ALA A O 1
ATOM 641 N N . ILE A 1 84 ? -8.620 -5.646 17.664 1.00 83.56 84 ILE A N 1
ATOM 642 C CA . ILE A 1 84 ? -8.306 -6.165 18.990 1.00 83.56 84 ILE A CA 1
ATOM 643 C C . ILE A 1 84 ? -9.256 -5.536 20.004 1.00 83.56 84 ILE A C 1
ATOM 645 O O . ILE A 1 84 ? -9.491 -4.327 19.978 1.00 83.56 84 ILE A O 1
ATOM 649 N N . ASP A 1 85 ? -9.807 -6.367 20.881 1.00 84.75 85 ASP A N 1
ATOM 650 C CA . ASP A 1 85 ? -10.657 -5.918 21.976 1.00 84.75 85 ASP A CA 1
ATOM 651 C C . ASP A 1 85 ? -9.806 -5.609 23.213 1.00 84.75 85 ASP A C 1
ATOM 653 O O . ASP A 1 85 ? -8.790 -6.256 23.466 1.00 84.75 85 ASP A O 1
ATOM 657 N N . GLY A 1 86 ? -10.227 -4.619 24.003 1.00 83.25 86 GLY A N 1
ATOM 658 C CA . GLY A 1 86 ? -9.593 -4.297 25.287 1.00 83.25 86 GLY A CA 1
ATOM 659 C C . GLY A 1 86 ? -8.281 -3.506 25.213 1.00 83.25 86 GLY A C 1
ATOM 660 O O . GLY A 1 86 ? -7.711 -3.234 26.263 1.00 83.25 86 GLY A O 1
ATOM 661 N N . VAL A 1 87 ? -7.826 -3.103 24.021 1.00 82.69 87 VAL A N 1
ATOM 662 C CA . VAL A 1 87 ? -6.689 -2.180 23.835 1.00 82.69 87 VAL A CA 1
ATOM 663 C C . VAL A 1 87 ? -7.210 -0.794 23.468 1.00 82.69 87 VAL A C 1
ATOM 665 O O . VAL A 1 87 ? -8.055 -0.641 22.583 1.00 82.69 87 VAL A O 1
ATOM 668 N N . THR A 1 88 ? -6.702 0.227 24.145 1.00 84.00 88 THR A N 1
ATOM 669 C CA . THR A 1 88 ? -7.050 1.631 23.929 1.00 84.00 88 THR A CA 1
ATOM 670 C C . THR A 1 88 ? -5.963 2.367 23.145 1.00 84.00 88 THR A C 1
ATOM 672 O O . THR A 1 88 ? -4.831 1.910 23.004 1.00 84.00 88 THR A O 1
ATOM 675 N N . VAL A 1 89 ? -6.296 3.556 22.636 1.00 80.88 89 VAL A N 1
ATOM 676 C CA . VAL A 1 89 ? -5.308 4.430 21.981 1.00 80.88 89 VAL A CA 1
ATOM 677 C C . VAL A 1 89 ? -4.214 4.872 22.963 1.00 80.88 89 VAL A C 1
ATOM 679 O O . VAL A 1 89 ? -3.067 5.033 22.551 1.00 80.88 89 VAL A O 1
ATOM 682 N N . ALA A 1 90 ? -4.544 5.029 24.251 1.00 83.88 90 ALA A N 1
ATOM 683 C CA . ALA A 1 90 ? -3.571 5.375 25.286 1.00 83.88 90 ALA A CA 1
ATOM 684 C C . ALA A 1 90 ? -2.506 4.279 25.441 1.00 83.88 90 ALA A C 1
ATOM 686 O O . ALA A 1 90 ? -1.320 4.591 25.453 1.00 83.88 90 ALA A O 1
ATOM 687 N N . ASP A 1 91 ? -2.915 3.005 25.409 1.00 84.06 91 ASP A N 1
ATOM 688 C CA . ASP A 1 91 ? -1.995 1.862 25.503 1.00 84.06 91 ASP A CA 1
ATOM 689 C C . ASP A 1 91 ? -0.967 1.829 24.352 1.00 84.06 91 ASP A C 1
ATOM 691 O O . ASP A 1 91 ? 0.152 1.350 24.524 1.00 84.06 91 ASP A O 1
ATOM 695 N N . ILE A 1 92 ? -1.322 2.358 23.172 1.00 81.00 92 ILE A N 1
ATOM 696 C CA . ILE A 1 92 ? -0.414 2.469 22.016 1.00 81.00 92 ILE A CA 1
ATOM 697 C C . ILE A 1 92 ? 0.550 3.648 22.188 1.00 81.00 92 ILE A C 1
ATOM 699 O O . ILE A 1 92 ? 1.739 3.525 21.898 1.00 81.00 92 ILE A O 1
ATOM 703 N N . LEU A 1 93 ? 0.038 4.797 22.633 1.00 82.00 93 LEU A N 1
ATOM 704 C CA . LEU A 1 93 ? 0.813 6.034 22.768 1.00 82.00 93 LEU A CA 1
ATOM 705 C C . LEU A 1 93 ? 1.821 5.987 23.919 1.00 82.00 93 LEU A C 1
ATOM 707 O O . LEU A 1 93 ? 2.886 6.591 23.821 1.00 82.00 93 LEU A O 1
ATOM 711 N N . GLU A 1 94 ? 1.488 5.273 24.991 1.00 81.06 94 GLU A N 1
ATOM 712 C CA . GLU A 1 94 ? 2.331 5.116 26.180 1.00 81.06 94 GLU A CA 1
ATOM 713 C C . GLU A 1 94 ? 3.268 3.898 26.081 1.00 81.06 94 GLU A C 1
ATOM 715 O O . GLU A 1 94 ? 4.012 3.600 27.019 1.00 81.06 94 GLU A O 1
ATOM 720 N N . SER A 1 95 ? 3.274 3.198 24.937 1.00 72.06 95 SER A N 1
ATOM 721 C CA . SER A 1 95 ? 4.156 2.055 24.707 1.00 72.06 95 SER A CA 1
ATOM 722 C C . SER A 1 95 ? 5.631 2.465 24.767 1.00 72.06 95 SER A C 1
ATOM 724 O O . SER A 1 95 ? 6.106 3.306 24.006 1.00 72.06 95 SER A O 1
ATOM 726 N N . ILE A 1 96 ? 6.381 1.792 25.643 1.00 62.06 96 ILE A N 1
ATOM 727 C CA . ILE A 1 96 ? 7.837 1.945 25.806 1.00 62.06 96 ILE A CA 1
ATOM 728 C C . ILE A 1 96 ? 8.602 1.301 24.633 1.00 62.06 96 ILE A C 1
ATOM 730 O O . ILE A 1 96 ? 9.767 1.618 24.390 1.00 62.06 96 ILE A O 1
ATOM 734 N N . ILE A 1 97 ? 7.959 0.400 23.885 1.00 58.31 97 ILE A N 1
ATOM 735 C CA . ILE A 1 97 ? 8.577 -0.323 22.775 1.00 58.31 97 ILE A CA 1
ATOM 736 C C . ILE A 1 97 ? 8.168 0.352 21.469 1.00 58.31 97 ILE A C 1
ATOM 738 O O . ILE A 1 97 ? 7.033 0.208 21.015 1.00 58.31 97 ILE A O 1
ATOM 742 N N . VAL A 1 98 ? 9.118 1.059 20.857 1.00 54.44 98 VAL A N 1
ATOM 743 C CA . VAL A 1 98 ? 9.046 1.453 19.447 1.00 54.44 98 VAL A CA 1
ATOM 744 C C . VAL A 1 98 ? 9.730 0.342 18.646 1.00 54.44 98 VAL A C 1
ATOM 746 O O . VAL A 1 98 ? 10.945 0.181 18.783 1.00 54.44 98 VAL A O 1
ATOM 749 N N . PRO A 1 99 ? 9.007 -0.463 17.849 1.00 51.28 99 PRO A N 1
ATOM 750 C CA . PRO A 1 99 ? 9.651 -1.391 16.931 1.00 51.28 99 PRO A CA 1
ATOM 751 C C . PRO A 1 99 ? 10.324 -0.564 15.829 1.00 51.28 99 PRO A C 1
ATOM 753 O O . PRO A 1 99 ? 9.663 0.252 15.185 1.00 51.28 99 PRO A O 1
ATOM 756 N N . GLY A 1 100 ? 11.641 -0.727 15.688 1.00 41.12 100 GLY A N 1
ATOM 757 C CA . GLY A 1 100 ? 12.447 -0.106 14.632 1.00 41.12 100 GLY A CA 1
ATOM 758 C C . GLY A 1 100 ? 12.276 -0.778 13.279 1.00 41.12 100 GLY A C 1
ATOM 759 O O . GLY A 1 100 ? 11.987 -1.997 13.261 1.00 41.12 100 GLY A O 1
#

InterPro domains:
  IPR023213 Chloramphenicol acetyltransferase-like domain superfamily [G3DSA:3.30.559.10] (5-99)
  IPR051283 Secondary metabolite acyltransferase [PTHR31896] (7-99)

Organism: Ficus carica (NCBI:txid3494)

Sequence (100 aa):
MGSAISLLFGPIQKGILLHKLTDSYSSSLTNGNLIQHFKLSFSRTLDVFYPLAGRLSIVENDDNTTPFFIDCNDTGALFVHAAIDGVTVADILESIIVPG

Secondary structure (DSSP, 8-state):
--------SS-S----PPPPPPHHHHTTS-HHHHHHHHHHHHHHHHHHSGGGGSEEEE---TTS---EEEE-------------SS--HHHHHT-S----

pLDDT: mean 78.39, std 17.02, range [35.78, 97.56]

Foldseek 3Di:
DDDDDDDDPDDPDDDDDDDDDDPVCCVVVPVVNVLVVCVVVQVVVCVVVQLQQFDWDWDQDPVRDIDIDTGSPNVGDDDDDDDDPPDDPVNVVPDPDDDD